Protein AF-A0ABD0N8E6-F1 (afdb_monomer_lite)

Foldseek 3Di:
DKDADPPDDDLVQFKWWCFAPQDTFGWDDDPRMTDTDDDDPVSCCVQCPPVAQKDWTWTFIARPVPRDTDDTDIDMDGDPVRDDD

InterPro domains:
  IPR013783 Immunoglobulin-like fold [G3DSA:2.60.40.10] (1-81)
  IPR031148 Plexin family [PTHR22625] (2-84)
  IPR041019 Plexin, TIG domain 1 [PF17960] (2-78)

pLDDT: mean 94.11, std 5.07, range [68.75, 98.56]

Sequence (85 aa):
MVLQAQNVPSLAAGVNCSFEDYTETEGHIMGGRIYCLSPSAREIAPITRNQGDKRVVKLYLKSKETGKKFASVDFVFYNCSVHQS

Structure (mmCIF, N/CA/C/O backbone):
data_AF-A0ABD0N8E6-F1
#
_entry.id   AF-A0ABD0N8E6-F1
#
loop_
_atom_site.group_PDB
_atom_site.id
_atom_site.type_symbol
_atom_site.label_atom_id
_atom_site.label_alt_id
_atom_site.label_comp_id
_atom_site.label_asym_id
_atom_site.label_entity_id
_atom_site.label_seq_id
_atom_site.pdbx_PDB_ins_code
_atom_site.Cartn_x
_atom_site.Cartn_y
_atom_site.Cartn_z
_atom_site.occupancy
_atom_site.B_iso_or_equiv
_atom_site.auth_seq_id
_atom_site.auth_comp_id
_atom_site.auth_asym_id
_atom_site.auth_atom_id
_atom_site.pdbx_PDB_model_num
ATOM 1 N N . MET A 1 1 ? -1.480 -10.883 2.227 1.00 96.12 1 MET A N 1
ATOM 2 C CA . MET A 1 1 ? -2.493 -10.458 1.234 1.00 96.12 1 MET A CA 1
ATOM 3 C C . MET A 1 1 ? -1.958 -10.666 -0.174 1.00 96.12 1 M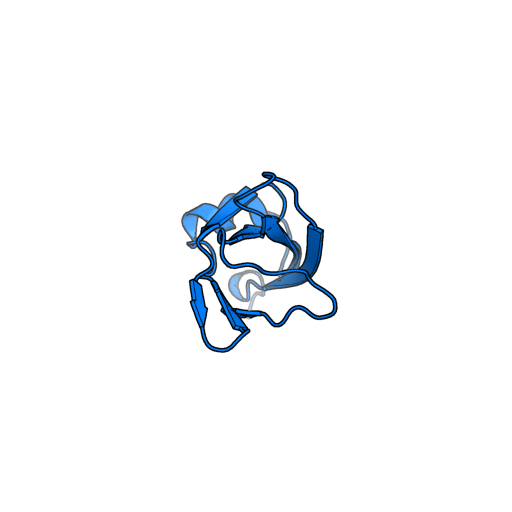ET A C 1
ATOM 5 O O . MET A 1 1 ? -0.743 -10.728 -0.338 1.00 96.12 1 MET A O 1
ATOM 9 N N . VAL A 1 2 ? -2.844 -10.778 -1.165 1.00 97.69 2 VAL A N 1
ATOM 10 C CA . VAL A 1 2 ? -2.481 -10.965 -2.579 1.00 97.69 2 VAL A CA 1
ATOM 11 C C . VAL A 1 2 ? -3.077 -9.822 -3.391 1.00 97.69 2 VAL A C 1
ATOM 13 O O . VAL A 1 2 ? -4.264 -9.538 -3.257 1.00 97.69 2 VAL A O 1
ATOM 16 N N . LEU A 1 3 ? -2.260 -9.177 -4.219 1.00 97.56 3 LEU A N 1
ATOM 17 C CA . LEU A 1 3 ? -2.655 -8.086 -5.101 1.00 97.56 3 LEU A CA 1
ATOM 18 C C . LEU A 1 3 ? -2.477 -8.504 -6.558 1.00 97.56 3 LEU A C 1
ATOM 20 O O . LEU A 1 3 ? -1.516 -9.189 -6.921 1.00 97.56 3 LEU A O 1
ATOM 24 N N . GLN A 1 4 ? -3.402 -8.045 -7.391 1.00 96.25 4 GLN A N 1
ATOM 25 C CA . GLN A 1 4 ? -3.330 -8.162 -8.837 1.00 96.25 4 GLN A CA 1
ATOM 26 C C . GLN A 1 4 ? -3.361 -6.756 -9.425 1.00 96.25 4 GLN A C 1
ATOM 28 O O . GLN A 1 4 ? -4.279 -5.986 -9.149 1.00 96.25 4 GLN A O 1
ATOM 33 N N . ALA A 1 5 ? -2.353 -6.432 -10.227 1.00 95.94 5 ALA A N 1
ATOM 34 C CA . ALA A 1 5 ? -2.287 -5.178 -10.957 1.00 95.94 5 ALA A CA 1
ATOM 35 C C . ALA A 1 5 ? -2.502 -5.452 -12.448 1.00 95.94 5 ALA A C 1
ATOM 37 O O . ALA A 1 5 ? -2.011 -6.446 -12.982 1.00 95.94 5 ALA A O 1
ATOM 38 N N . GLN A 1 6 ? -3.255 -4.578 -13.106 1.00 95.94 6 GLN A N 1
ATOM 39 C CA . GLN A 1 6 ? -3.516 -4.637 -14.542 1.00 95.94 6 GLN A CA 1
ATOM 40 C C . GLN A 1 6 ? -2.898 -3.418 -15.217 1.00 95.94 6 GLN A C 1
ATOM 42 O O . GLN A 1 6 ? -2.764 -2.371 -14.587 1.00 95.94 6 GLN A O 1
ATOM 47 N N . ASN A 1 7 ? -2.551 -3.550 -16.499 1.00 96.06 7 ASN A N 1
ATOM 48 C CA . ASN A 1 7 ? -1.990 -2.464 -17.311 1.00 96.06 7 ASN A CA 1
ATOM 49 C C . ASN A 1 7 ? -0.708 -1.859 -16.709 1.00 96.06 7 ASN A C 1
ATOM 51 O O . ASN A 1 7 ? -0.473 -0.656 -16.797 1.00 96.06 7 ASN A O 1
ATOM 55 N N . VAL A 1 8 ? 0.113 -2.702 -16.076 1.00 95.69 8 VAL A N 1
ATOM 56 C CA . VAL A 1 8 ? 1.403 -2.318 -15.495 1.00 95.69 8 VAL A CA 1
ATOM 57 C C . VAL A 1 8 ? 2.555 -2.827 -16.362 1.00 95.69 8 VAL A C 1
ATOM 59 O O . VAL A 1 8 ? 2.430 -3.897 -16.963 1.00 95.69 8 VAL A O 1
ATOM 62 N N . PRO A 1 9 ? 3.681 -2.094 -16.431 1.00 94.81 9 PRO A N 1
ATOM 63 C CA . PRO A 1 9 ? 4.899 -2.606 -17.045 1.00 94.81 9 PRO A CA 1
ATOM 64 C C . PRO A 1 9 ? 5.492 -3.755 -16.212 1.00 94.81 9 PRO A C 1
ATOM 66 O O . PRO A 1 9 ? 4.954 -4.148 -15.173 1.00 94.81 9 PRO A O 1
ATOM 69 N N . SER A 1 10 ? 6.628 -4.296 -16.663 1.00 95.00 10 SER A N 1
ATOM 70 C CA . SER A 1 10 ? 7.363 -5.317 -15.912 1.00 95.00 10 SER A CA 1
ATOM 71 C C . SER A 1 10 ? 7.652 -4.856 -14.481 1.00 95.00 10 SER A C 1
ATOM 73 O O . SER A 1 10 ? 8.162 -3.761 -14.259 1.00 95.00 10 SER A O 1
ATOM 75 N N . LEU A 1 11 ? 7.364 -5.725 -13.512 1.00 95.88 11 LEU A N 1
ATOM 76 C CA . LEU A 1 11 ? 7.646 -5.499 -12.094 1.00 95.88 11 LEU A CA 1
ATOM 77 C C . LEU A 1 11 ? 8.917 -6.230 -11.627 1.00 95.88 11 LEU A C 1
ATOM 79 O O . LEU A 1 11 ? 9.123 -6.389 -10.429 1.00 95.88 11 LEU A O 1
ATOM 83 N N . ALA A 1 12 ? 9.771 -6.694 -12.547 1.00 95.38 12 ALA A N 1
ATOM 84 C CA . ALA A 1 12 ? 10.941 -7.521 -12.230 1.00 95.38 12 ALA A CA 1
ATOM 85 C C . ALA A 1 12 ? 11.953 -6.846 -11.283 1.00 95.38 12 ALA A C 1
ATOM 87 O O . ALA A 1 12 ? 12.591 -7.532 -10.491 1.00 95.38 12 ALA A O 1
ATOM 88 N N . ALA A 1 13 ? 12.058 -5.512 -11.310 1.00 96.69 13 ALA A N 1
ATOM 89 C CA . ALA A 1 13 ? 12.868 -4.747 -10.355 1.00 96.69 13 ALA A CA 1
ATOM 90 C C . ALA A 1 13 ? 12.343 -4.829 -8.903 1.00 96.69 13 ALA A C 1
ATOM 92 O O . ALA A 1 13 ? 13.039 -4.466 -7.956 1.00 96.69 13 ALA A O 1
ATOM 93 N N . GLY A 1 14 ? 11.116 -5.319 -8.723 1.00 97.81 14 GLY A N 1
ATOM 94 C CA . GLY A 1 14 ? 10.451 -5.492 -7.442 1.00 97.81 14 GLY A CA 1
ATOM 95 C C . GLY A 1 14 ? 9.560 -4.315 -7.052 1.00 97.81 14 GLY A C 1
ATOM 96 O O . GLY A 1 14 ? 9.613 -3.215 -7.613 1.00 97.81 14 GLY A O 1
ATOM 97 N N . VAL A 1 15 ? 8.718 -4.565 -6.052 1.00 98.44 15 VAL A N 1
ATOM 98 C CA . VAL A 1 15 ? 7.756 -3.597 -5.518 1.00 98.44 15 VAL A CA 1
ATOM 99 C C . VAL A 1 15 ? 7.700 -3.670 -3.996 1.00 98.44 15 VAL A C 1
ATOM 101 O O . VAL A 1 15 ? 7.937 -4.725 -3.410 1.00 98.44 15 VAL A O 1
ATOM 104 N N . ASN A 1 16 ? 7.336 -2.555 -3.368 1.00 98.50 16 ASN A N 1
ATOM 105 C CA . ASN A 1 16 ? 6.897 -2.515 -1.976 1.00 98.50 16 ASN A CA 1
ATOM 106 C C . ASN A 1 16 ? 5.382 -2.277 -1.920 1.00 98.50 16 ASN A C 1
ATOM 108 O O . ASN A 1 16 ? 4.832 -1.512 -2.717 1.00 98.50 16 ASN A O 1
ATOM 112 N N . CYS A 1 17 ? 4.723 -2.891 -0.942 1.00 98.31 17 CYS A N 1
ATOM 113 C CA . CYS A 1 17 ? 3.362 -2.575 -0.531 1.00 98.31 17 CYS A CA 1
ATOM 114 C C . CYS A 1 17 ? 3.397 -1.509 0.563 1.00 98.31 17 CYS A C 1
ATOM 116 O O . CYS A 1 17 ? 3.892 -1.758 1.660 1.00 98.31 17 CYS A O 1
ATOM 118 N N . SER A 1 18 ? 2.876 -0.326 0.260 1.00 97.81 18 SER A N 1
ATOM 119 C CA . SER A 1 18 ? 2.946 0.862 1.111 1.00 97.81 18 SER A CA 1
ATOM 120 C C . SER A 1 18 ? 1.559 1.195 1.662 1.00 97.81 18 SER A C 1
ATOM 122 O O . SER A 1 18 ? 0.640 1.490 0.901 1.00 97.81 18 SER A O 1
ATOM 124 N N . PHE A 1 19 ? 1.387 1.119 2.980 1.00 96.31 19 PHE A N 1
ATOM 125 C CA . PHE A 1 19 ? 0.136 1.460 3.661 1.00 96.31 19 PHE A CA 1
ATOM 126 C C . PHE A 1 19 ? 0.149 2.960 3.979 1.00 96.31 19 PHE A C 1
ATOM 128 O O . PHE A 1 19 ? 0.731 3.381 4.978 1.00 96.31 19 PHE A O 1
ATOM 135 N N . GLU A 1 20 ? -0.451 3.760 3.093 1.00 93.31 20 GLU A N 1
ATOM 136 C CA . GLU A 1 20 ? -0.293 5.220 3.025 1.00 93.31 20 GLU A CA 1
ATOM 137 C C . GLU A 1 20 ? 1.182 5.620 3.155 1.00 93.31 20 GLU A C 1
ATOM 139 O O . GLU A 1 20 ? 2.003 5.144 2.375 1.00 93.31 20 GLU A O 1
ATOM 144 N N . ASP A 1 21 ? 1.527 6.487 4.100 1.00 92.00 21 ASP A N 1
ATOM 145 C CA . ASP A 1 21 ? 2.903 6.869 4.426 1.00 92.00 21 ASP A CA 1
ATOM 146 C C . ASP A 1 21 ? 3.364 6.263 5.764 1.00 92.00 21 ASP A C 1
ATOM 148 O O . ASP A 1 21 ? 4.395 6.658 6.299 1.00 92.00 21 ASP A O 1
ATOM 152 N N . TYR A 1 22 ? 2.613 5.303 6.321 1.00 92.12 22 TYR A N 1
ATOM 153 C CA . TYR A 1 22 ? 2.887 4.746 7.649 1.00 92.12 22 TYR A CA 1
ATOM 154 C C . TYR A 1 22 ? 3.970 3.671 7.636 1.00 92.12 22 TYR A C 1
ATOM 156 O O . TYR A 1 22 ? 4.856 3.668 8.486 1.00 92.12 22 TYR A O 1
ATOM 164 N N . THR A 1 23 ? 3.874 2.719 6.709 1.00 94.44 23 THR A N 1
ATOM 165 C CA . THR A 1 23 ? 4.789 1.574 6.643 1.00 94.44 23 THR A CA 1
ATOM 166 C C . THR A 1 23 ? 4.822 0.978 5.241 1.00 94.44 23 THR A C 1
ATOM 168 O O . THR A 1 23 ? 3.855 1.062 4.475 1.00 94.44 23 THR A O 1
ATOM 171 N N . GLU A 1 24 ? 5.960 0.380 4.903 1.00 96.56 24 GLU A N 1
ATOM 172 C CA . GLU A 1 24 ? 6.197 -0.331 3.656 1.00 96.56 24 GLU A CA 1
ATOM 173 C C . GLU A 1 24 ? 6.635 -1.760 3.964 1.00 96.56 24 GLU A C 1
ATOM 175 O O . GLU A 1 24 ? 7.501 -1.998 4.801 1.00 96.56 24 GLU A O 1
ATOM 180 N N . THR A 1 25 ? 6.057 -2.714 3.246 1.00 97.06 25 THR A N 1
ATOM 181 C CA . THR A 1 25 ? 6.433 -4.129 3.299 1.00 97.06 25 THR A CA 1
ATOM 182 C C . THR A 1 25 ? 6.932 -4.563 1.931 1.00 97.06 25 THR A C 1
ATOM 184 O O . THR A 1 25 ? 6.483 -4.047 0.904 1.00 97.06 25 THR A O 1
ATOM 187 N N . GLU A 1 26 ? 7.871 -5.502 1.893 1.00 97.94 26 GLU A N 1
ATOM 188 C CA . GLU A 1 26 ? 8.327 -6.063 0.626 1.00 97.94 26 GLU A CA 1
ATOM 189 C C . GLU A 1 26 ? 7.201 -6.859 -0.053 1.00 97.94 26 GLU A C 1
ATOM 191 O O . GLU A 1 26 ? 6.497 -7.643 0.588 1.00 97.94 26 GLU A O 1
ATOM 196 N N . GLY A 1 27 ? 7.028 -6.641 -1.360 1.00 98.12 27 GLY A N 1
ATOM 197 C CA . GLY A 1 27 ? 6.135 -7.431 -2.197 1.00 98.12 27 GLY A CA 1
ATOM 198 C C . GLY A 1 27 ? 6.893 -8.523 -2.944 1.00 98.12 27 GLY A C 1
ATOM 199 O O . GLY A 1 27 ? 7.798 -8.236 -3.728 1.00 98.12 27 GLY A O 1
ATOM 200 N N . HIS A 1 28 ? 6.486 -9.777 -2.757 1.00 97.94 28 HIS A N 1
ATOM 201 C CA . HIS A 1 28 ? 7.016 -10.913 -3.508 1.00 97.94 28 HIS A CA 1
ATOM 202 C C . HIS A 1 28 ? 6.161 -11.185 -4.745 1.00 97.94 28 HIS A C 1
ATOM 204 O O . HIS A 1 28 ? 4.941 -11.317 -4.650 1.00 97.94 28 HIS A O 1
ATOM 210 N N . ILE A 1 29 ? 6.793 -11.273 -5.915 1.00 97.06 29 ILE A N 1
ATOM 211 C CA . ILE A 1 29 ? 6.093 -11.440 -7.192 1.00 97.06 29 ILE A CA 1
ATOM 212 C C . ILE A 1 29 ? 6.176 -12.901 -7.621 1.00 97.06 29 ILE A C 1
ATOM 214 O O . ILE A 1 29 ? 7.263 -13.428 -7.840 1.00 97.06 29 ILE A O 1
ATOM 218 N N . MET A 1 30 ? 5.023 -13.554 -7.768 1.00 95.81 30 MET A N 1
ATOM 219 C CA . MET A 1 30 ? 4.927 -14.946 -8.210 1.00 95.81 30 MET A CA 1
ATOM 220 C C . MET A 1 30 ? 3.723 -15.111 -9.136 1.00 95.81 30 MET A C 1
ATOM 222 O O . MET A 1 30 ? 2.600 -14.768 -8.769 1.00 95.81 30 MET A O 1
ATOM 226 N N . GLY A 1 31 ? 3.946 -15.618 -10.353 1.00 91.31 31 GLY A N 1
ATOM 227 C CA . GLY A 1 31 ? 2.867 -15.871 -11.319 1.00 91.31 31 GLY A CA 1
ATOM 228 C C . GLY A 1 31 ? 2.023 -14.632 -11.658 1.00 91.31 31 GLY A C 1
ATOM 229 O O . GLY A 1 31 ? 0.805 -14.736 -11.770 1.00 91.31 31 GLY A O 1
ATOM 230 N N . GLY A 1 32 ? 2.643 -13.447 -11.741 1.00 89.25 32 GLY A N 1
ATOM 231 C CA . GLY A 1 32 ? 1.949 -12.180 -12.022 1.00 89.25 32 GLY A CA 1
ATOM 232 C C . GLY A 1 32 ? 1.119 -11.619 -10.859 1.00 89.25 32 GLY A C 1
ATOM 233 O O . GLY A 1 32 ? 0.433 -10.612 -11.026 1.00 89.25 32 GLY A O 1
ATOM 234 N N . ARG A 1 33 ? 1.175 -12.244 -9.679 1.00 96.44 33 ARG A N 1
ATOM 235 C CA . ARG A 1 33 ? 0.544 -11.764 -8.444 1.00 96.44 33 ARG A CA 1
ATOM 236 C C . ARG A 1 33 ? 1.595 -11.236 -7.481 1.00 96.44 33 ARG A C 1
ATOM 238 O O . ARG A 1 33 ? 2.732 -11.706 -7.479 1.00 96.44 33 ARG A O 1
ATOM 245 N N . ILE A 1 34 ? 1.194 -10.277 -6.656 1.00 98.38 34 ILE A N 1
ATOM 246 C CA . ILE A 1 34 ? 2.058 -9.633 -5.666 1.00 98.38 34 ILE A CA 1
ATOM 247 C C . ILE A 1 34 ? 1.585 -10.059 -4.278 1.00 98.38 34 ILE A C 1
ATOM 249 O O . ILE A 1 34 ? 0.432 -9.839 -3.910 1.00 98.38 34 ILE A O 1
ATOM 253 N N . TYR A 1 35 ? 2.471 -10.672 -3.507 1.00 98.31 35 TYR A N 1
ATOM 254 C CA . TYR A 1 35 ? 2.216 -11.155 -2.158 1.00 98.31 35 TYR A CA 1
ATOM 255 C C . TYR A 1 35 ? 2.875 -10.210 -1.166 1.00 98.31 35 TYR A C 1
ATOM 257 O O . TYR A 1 35 ? 4.083 -10.006 -1.217 1.00 98.31 35 TYR A O 1
ATOM 265 N N . CYS A 1 36 ? 2.080 -9.652 -0.261 1.00 97.75 36 CYS A N 1
ATOM 266 C CA . CYS A 1 36 ? 2.555 -8.718 0.754 1.00 97.75 36 CYS A CA 1
ATOM 267 C C . CYS A 1 36 ? 2.073 -9.139 2.136 1.00 97.75 36 CYS A C 1
ATOM 269 O O . CYS A 1 36 ? 0.978 -9.697 2.285 1.00 97.75 36 CYS A O 1
ATOM 271 N N . LEU A 1 37 ? 2.871 -8.849 3.154 1.00 97.00 37 LEU A N 1
ATOM 272 C CA . LEU A 1 37 ? 2.447 -8.986 4.542 1.00 97.00 37 LEU A CA 1
ATOM 273 C C . LEU A 1 37 ? 1.642 -7.748 4.951 1.00 97.00 37 LEU A C 1
ATOM 275 O O . LEU A 1 37 ? 1.897 -6.642 4.481 1.00 97.00 37 LEU A O 1
ATOM 279 N N . SER A 1 38 ? 0.631 -7.937 5.797 1.00 94.25 38 SER A N 1
ATOM 280 C CA . SER A 1 38 ? 0.039 -6.801 6.503 1.00 94.25 38 SER A CA 1
ATOM 281 C C . SER A 1 38 ? 1.037 -6.286 7.542 1.00 94.25 38 SER A C 1
ATOM 283 O O . SER A 1 38 ? 1.851 -7.081 8.024 1.00 94.25 38 SER A O 1
ATOM 285 N N . PRO A 1 39 ? 0.962 -5.011 7.951 1.00 94.56 39 PRO A N 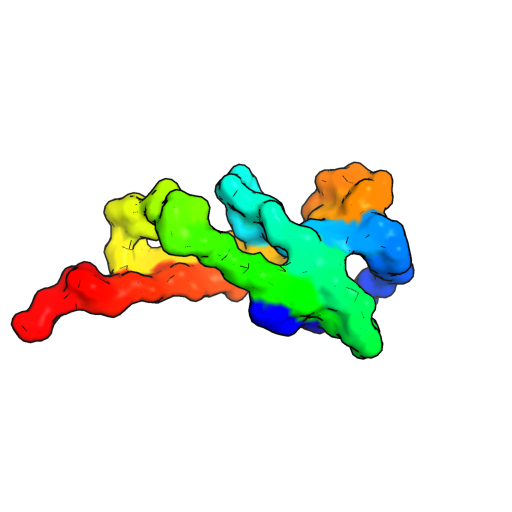1
ATOM 286 C CA . PRO A 1 39 ? 1.828 -4.514 9.003 1.00 94.56 39 PRO A CA 1
ATOM 287 C C . PRO A 1 39 ? 1.529 -5.227 10.321 1.00 94.56 39 PRO A C 1
ATOM 289 O O . PRO A 1 39 ? 0.444 -5.782 10.527 1.00 94.56 39 PRO A O 1
ATOM 292 N N . SER A 1 40 ? 2.494 -5.212 11.229 1.00 93.25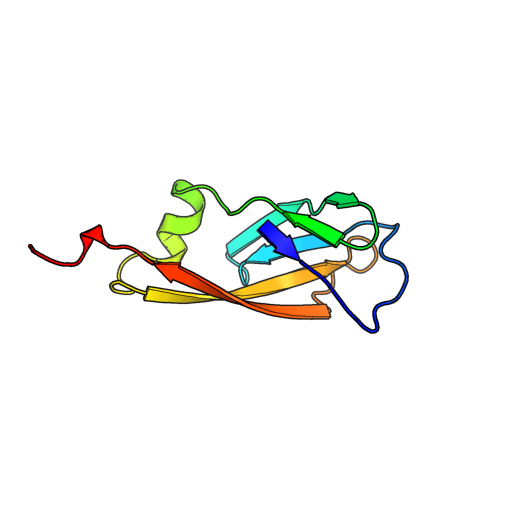 40 SER A N 1
ATOM 293 C CA . SER A 1 40 ? 2.310 -5.742 12.576 1.00 93.25 40 SER A CA 1
ATOM 294 C C . SER A 1 40 ? 1.323 -4.892 13.382 1.00 93.25 40 SER A C 1
ATOM 296 O O . SER A 1 40 ? 1.123 -3.708 13.112 1.00 93.25 40 SER A O 1
ATOM 298 N N . ALA A 1 41 ? 0.754 -5.452 14.453 1.00 88.50 41 ALA A N 1
ATOM 299 C CA . ALA A 1 41 ? -0.123 -4.697 15.354 1.00 88.50 41 ALA A CA 1
ATOM 300 C C . ALA A 1 41 ? 0.546 -3.423 15.917 1.00 88.50 41 ALA A C 1
ATOM 302 O O . ALA A 1 41 ? -0.126 -2.415 16.126 1.00 88.50 41 ALA A O 1
ATOM 303 N N . ARG A 1 42 ? 1.874 -3.445 16.119 1.00 90.50 42 ARG A N 1
ATOM 304 C CA . ARG A 1 42 ? 2.649 -2.278 16.577 1.00 90.50 42 ARG A CA 1
ATOM 305 C C . ARG A 1 42 ? 2.703 -1.171 15.523 1.00 90.50 42 ARG A C 1
ATOM 307 O O . ARG A 1 42 ? 2.580 -0.005 15.877 1.00 90.50 42 ARG A O 1
ATOM 314 N N . GLU A 1 43 ? 2.847 -1.532 14.252 1.00 91.31 43 GLU A N 1
ATOM 315 C CA . GLU A 1 43 ? 2.850 -0.583 13.131 1.00 91.31 43 GLU A CA 1
ATOM 316 C C . GLU A 1 43 ? 1.443 -0.080 12.790 1.00 91.31 43 GLU A C 1
ATOM 318 O O . GLU A 1 43 ? 1.289 1.051 12.341 1.00 91.31 43 GLU A O 1
ATOM 323 N N . ILE A 1 44 ? 0.408 -0.889 13.042 1.00 86.62 44 ILE A N 1
ATOM 324 C CA . ILE A 1 44 ? -0.999 -0.509 12.845 1.00 86.62 44 ILE A CA 1
ATOM 325 C C . ILE A 1 44 ? -1.486 0.441 13.947 1.00 86.62 44 ILE A C 1
ATOM 327 O O . ILE A 1 44 ? -2.325 1.297 13.677 1.00 86.62 44 ILE A O 1
ATOM 331 N N . ALA A 1 45 ? -0.973 0.332 15.177 1.00 86.25 45 ALA A N 1
ATOM 332 C CA . ALA A 1 45 ? -1.410 1.151 16.310 1.00 86.25 45 ALA A CA 1
ATOM 333 C C . ALA A 1 45 ? -1.493 2.669 16.012 1.00 86.25 45 ALA A C 1
ATOM 335 O O . ALA A 1 45 ? -2.543 3.249 16.284 1.00 86.25 45 ALA A O 1
ATOM 336 N N . PRO A 1 46 ? -0.476 3.340 15.429 1.00 85.06 46 PRO A N 1
ATOM 337 C CA . PRO A 1 46 ? -0.586 4.759 15.072 1.00 85.06 46 PRO A CA 1
ATOM 338 C C . PRO A 1 46 ? -1.611 5.049 13.961 1.00 85.06 46 PRO A C 1
ATOM 340 O O . PRO A 1 46 ? -2.089 6.175 13.866 1.00 85.06 46 PRO A O 1
ATOM 343 N N . ILE A 1 47 ? -1.966 4.056 13.142 1.00 82.50 47 ILE A N 1
ATOM 344 C CA . ILE A 1 47 ? -2.926 4.179 12.035 1.00 82.50 47 ILE A CA 1
ATOM 345 C C . ILE A 1 47 ? -4.366 4.176 12.555 1.00 82.50 47 ILE A C 1
ATOM 347 O O . ILE A 1 47 ? -5.207 4.918 12.051 1.00 82.50 47 ILE A O 1
ATOM 351 N N . THR A 1 48 ? -4.665 3.323 13.540 1.00 88.12 48 THR A N 1
ATOM 352 C CA . THR A 1 48 ? -6.037 3.039 13.998 1.00 88.12 48 THR A CA 1
ATOM 353 C C . THR A 1 48 ? -6.387 3.669 15.342 1.00 88.12 48 THR A C 1
ATOM 355 O O . THR A 1 48 ? -7.564 3.713 15.709 1.00 88.12 48 THR A O 1
ATOM 358 N N . ARG A 1 49 ? -5.402 4.176 16.095 1.00 86.44 49 ARG A N 1
ATOM 359 C CA . ARG A 1 49 ? -5.649 4.794 17.401 1.00 86.44 49 ARG A CA 1
ATOM 360 C C . ARG A 1 49 ? -6.640 5.950 17.269 1.00 86.44 49 ARG A C 1
ATOM 362 O O . ARG A 1 49 ? -6.427 6.879 16.496 1.00 86.44 49 ARG A O 1
ATOM 369 N N . ASN A 1 50 ? -7.702 5.893 18.070 1.00 85.56 50 ASN A N 1
ATOM 370 C CA . ASN A 1 50 ? -8.790 6.875 18.107 1.00 85.56 50 ASN A CA 1
ATOM 371 C C . ASN A 1 50 ? -9.587 7.010 16.789 1.00 85.56 50 ASN A C 1
ATOM 373 O O . ASN A 1 50 ? -10.276 8.007 16.610 1.00 85.56 50 ASN A O 1
ATOM 377 N N . GLN A 1 51 ? -9.519 6.028 15.881 1.00 85.62 51 GLN A N 1
ATOM 378 C CA . GLN A 1 51 ? -10.242 6.043 14.596 1.00 85.62 51 GLN A CA 1
ATOM 379 C C . GLN A 1 51 ? -11.572 5.265 14.627 1.00 85.62 51 GLN A C 1
ATOM 381 O O . GLN A 1 51 ? -12.158 5.008 13.581 1.00 85.62 51 GLN A O 1
ATOM 386 N N . GLY A 1 52 ? -12.054 4.873 15.810 1.00 89.00 52 GLY A N 1
ATOM 387 C CA . GLY A 1 52 ? -13.259 4.053 15.952 1.00 89.00 52 GLY A CA 1
ATOM 388 C C . GLY A 1 52 ? -13.026 2.581 15.602 1.00 89.00 52 GLY A C 1
ATOM 389 O O . GLY A 1 52 ? -11.936 2.044 15.803 1.00 89.00 52 GLY A O 1
ATOM 390 N N . ASP A 1 53 ? -14.076 1.924 15.116 1.00 92.00 53 ASP A N 1
ATOM 391 C CA . ASP A 1 53 ? -14.074 0.509 14.740 1.00 92.00 53 ASP A CA 1
ATOM 392 C C . ASP A 1 53 ? -13.439 0.273 13.369 1.00 92.00 53 ASP A C 1
ATOM 394 O O . ASP A 1 53 ? -12.857 -0.781 13.139 1.00 92.00 53 ASP A O 1
ATOM 398 N N . LYS A 1 54 ? -13.497 1.252 12.462 1.00 93.81 54 LYS A N 1
ATOM 399 C CA . LYS A 1 54 ? -13.030 1.123 11.083 1.00 93.81 54 LYS A CA 1
ATOM 400 C C . LYS A 1 54 ? -12.132 2.283 10.668 1.00 93.81 54 LYS A C 1
ATOM 402 O O . LYS A 1 54 ? -12.535 3.439 10.680 1.00 93.81 54 LYS A O 1
ATOM 407 N N . ARG A 1 55 ? -10.961 1.954 10.118 1.00 94.44 55 ARG A N 1
ATOM 408 C CA . ARG A 1 55 ? -10.080 2.897 9.419 1.00 94.44 55 ARG A CA 1
ATOM 409 C C . ARG A 1 55 ? -9.782 2.391 8.011 1.00 94.44 55 ARG A C 1
ATOM 411 O O . ARG A 1 55 ? -9.223 1.311 7.841 1.00 94.44 55 ARG A O 1
ATOM 418 N N . VAL A 1 56 ? -10.141 3.179 6.999 1.00 95.50 56 VAL A N 1
ATOM 419 C CA . VAL A 1 56 ? -9.796 2.911 5.591 1.00 95.50 56 VAL A CA 1
ATOM 420 C C . VAL A 1 56 ? -8.512 3.648 5.248 1.00 95.50 56 VAL A C 1
ATOM 422 O O . VAL A 1 56 ? -8.488 4.862 5.390 1.00 95.50 56 VAL A O 1
ATOM 425 N N . VAL A 1 57 ? -7.480 2.953 4.782 1.00 95.31 57 VAL A N 1
ATOM 426 C CA . VAL A 1 57 ? -6.240 3.555 4.275 1.00 95.31 57 VAL A CA 1
ATOM 427 C C . VAL A 1 57 ? -6.031 3.219 2.806 1.00 95.31 57 VAL A C 1
ATOM 429 O O . VAL A 1 57 ? -6.532 2.207 2.316 1.00 95.31 57 VAL A O 1
ATOM 432 N N . LYS A 1 58 ? -5.238 4.022 2.101 1.00 97.62 58 LYS A N 1
ATOM 433 C CA . LYS A 1 58 ? -4.749 3.648 0.768 1.00 97.62 58 LYS A CA 1
ATOM 434 C C . LYS A 1 58 ? -3.575 2.673 0.868 1.00 97.62 58 LYS A C 1
ATOM 436 O O . LYS A 1 58 ? -2.518 3.019 1.386 1.00 97.62 5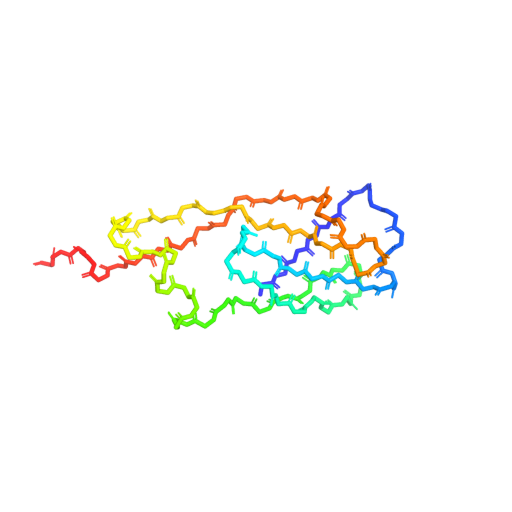8 LYS A O 1
ATOM 441 N N . LEU A 1 59 ? -3.727 1.477 0.309 1.00 98.00 59 LEU A N 1
ATOM 442 C CA . LEU A 1 59 ? -2.617 0.562 0.050 1.00 98.00 59 LEU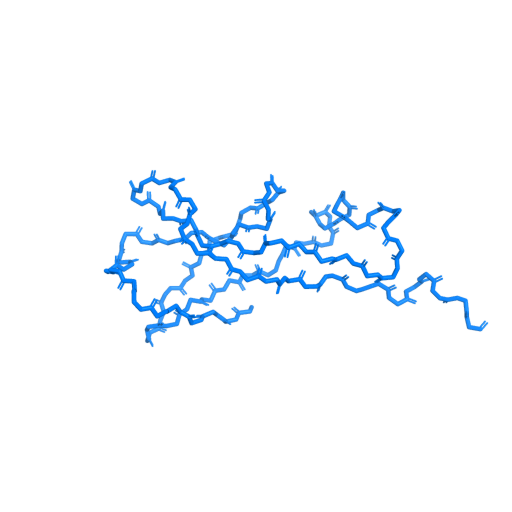 A CA 1
ATOM 443 C C . LEU A 1 59 ? -2.068 0.832 -1.350 1.00 98.00 59 LEU A C 1
ATOM 445 O O . LEU A 1 59 ? -2.775 0.634 -2.335 1.00 98.00 59 LEU A O 1
ATOM 449 N N . TYR A 1 60 ? -0.815 1.259 -1.431 1.00 98.56 60 TYR A N 1
ATOM 450 C CA . TYR A 1 60 ? -0.106 1.550 -2.669 1.00 98.56 60 TYR A CA 1
ATOM 451 C C . TYR A 1 60 ? 0.855 0.431 -3.067 1.00 98.56 60 TYR A C 1
ATOM 453 O O . TYR A 1 60 ? 1.486 -0.198 -2.218 1.00 98.56 60 TYR A O 1
ATOM 461 N N . LEU A 1 61 ? 1.056 0.272 -4.375 1.00 98.44 61 LEU A N 1
ATOM 462 C CA . LEU A 1 61 ? 2.260 -0.348 -4.923 1.00 98.44 61 LEU A CA 1
ATOM 463 C C . LEU A 1 61 ? 3.299 0.737 -5.210 1.00 98.44 61 LEU A C 1
ATOM 465 O O . LEU A 1 61 ? 3.012 1.712 -5.913 1.00 98.44 61 LEU A O 1
ATOM 469 N N . LYS A 1 62 ? 4.509 0.556 -4.679 1.00 98.56 62 LYS A N 1
ATOM 470 C CA . LYS A 1 62 ? 5.665 1.427 -4.902 1.00 98.56 62 LYS A CA 1
ATOM 471 C C . LYS A 1 62 ? 6.734 0.670 -5.680 1.00 98.56 62 LYS A C 1
ATOM 473 O O . LYS A 1 62 ? 7.168 -0.398 -5.257 1.00 98.56 62 LYS A O 1
ATOM 478 N N . SER A 1 63 ? 7.147 1.214 -6.818 1.00 98.31 63 SER A N 1
ATOM 479 C CA . SER A 1 63 ? 8.205 0.635 -7.653 1.00 98.31 63 SER A CA 1
ATOM 480 C C . SER A 1 63 ? 9.557 0.748 -6.942 1.00 98.31 63 SER A C 1
ATOM 482 O O . SER A 1 63 ? 9.917 1.840 -6.499 1.00 98.31 63 SER A O 1
ATOM 484 N N . LYS A 1 64 ? 10.317 -0.353 -6.845 1.00 98.31 64 LYS A N 1
ATOM 485 C CA . LYS A 1 64 ? 11.697 -0.310 -6.325 1.00 98.31 64 LYS A CA 1
ATOM 486 C C . LYS A 1 64 ? 12.669 0.366 -7.300 1.00 98.31 64 LYS A C 1
ATOM 488 O O . LYS A 1 64 ? 13.659 0.932 -6.859 1.00 98.31 64 LYS A O 1
ATOM 493 N N . GLU A 1 65 ? 12.362 0.355 -8.596 1.00 98.06 65 GLU A N 1
ATOM 494 C CA . GLU A 1 65 ? 13.167 1.000 -9.643 1.00 98.06 65 GLU A CA 1
ATOM 495 C C . GLU A 1 65 ? 13.114 2.531 -9.559 1.00 98.06 65 GLU A C 1
ATOM 497 O O . GLU A 1 65 ? 14.135 3.201 -9.662 1.00 98.06 65 GLU A O 1
ATOM 502 N N . THR A 1 66 ? 11.919 3.093 -9.354 1.00 98.06 66 THR A N 1
ATOM 503 C CA . THR A 1 66 ? 11.699 4.553 -9.408 1.00 98.06 66 THR A CA 1
ATOM 504 C C . THR A 1 66 ? 11.439 5.187 -8.044 1.00 98.06 66 THR A C 1
ATOM 506 O O . THR A 1 66 ? 11.438 6.411 -7.913 1.00 98.06 66 THR A O 1
ATOM 509 N N . GLY A 1 67 ? 11.126 4.377 -7.029 1.00 98.00 67 GLY A N 1
ATOM 510 C CA . GLY A 1 67 ? 10.664 4.845 -5.724 1.00 98.00 67 GLY A CA 1
ATOM 511 C C . GLY A 1 67 ? 9.266 5.478 -5.737 1.00 98.00 67 GLY A C 1
ATOM 512 O O . GLY A 1 67 ? 8.835 6.010 -4.713 1.00 98.00 67 GLY A O 1
ATOM 513 N N . LYS A 1 68 ? 8.538 5.451 -6.862 1.00 98.12 68 LYS A N 1
ATOM 514 C CA . LYS A 1 68 ? 7.221 6.092 -7.000 1.00 98.12 68 LYS A CA 1
ATOM 515 C C . LYS A 1 68 ? 6.080 5.131 -6.669 1.00 98.12 68 LYS A C 1
ATOM 517 O O . LYS A 1 68 ? 6.100 3.964 -7.065 1.00 98.12 68 LYS A O 1
ATOM 522 N N . LYS A 1 69 ? 5.061 5.646 -5.973 1.00 98.19 69 LYS A N 1
ATOM 523 C CA . LYS A 1 69 ? 3.758 4.987 -5.803 1.00 98.19 69 LYS A CA 1
ATOM 524 C C . LYS A 1 69 ? 2.963 5.153 -7.098 1.00 98.19 69 LYS A C 1
ATOM 526 O O . LYS A 1 69 ? 2.834 6.281 -7.566 1.00 98.19 69 LYS A O 1
ATOM 531 N N . PHE A 1 70 ? 2.467 4.064 -7.682 1.00 97.25 70 PHE A N 1
ATOM 532 C CA . PHE A 1 70 ? 1.878 4.099 -9.034 1.00 97.25 70 PHE A CA 1
ATOM 533 C C . PHE A 1 70 ? 0.473 3.491 -9.144 1.00 97.25 70 PHE A C 1
ATOM 535 O O . PHE A 1 70 ? -0.233 3.766 -10.107 1.00 97.25 70 PHE A O 1
ATOM 542 N N . ALA A 1 71 ? 0.046 2.687 -8.171 1.00 97.62 71 ALA A N 1
ATOM 543 C CA . ALA A 1 71 ? -1.301 2.123 -8.106 1.00 97.62 71 ALA A CA 1
ATOM 544 C C . ALA A 1 71 ? -1.753 2.047 -6.648 1.00 97.62 71 ALA A C 1
ATOM 546 O O . ALA A 1 71 ? -0.902 1.935 -5.761 1.00 97.62 71 ALA A O 1
ATOM 547 N N . SER A 1 72 ? -3.063 2.091 -6.396 1.00 97.94 72 SER A N 1
ATOM 548 C CA . SER A 1 72 ? -3.606 1.940 -5.047 1.00 97.94 72 SER A CA 1
ATOM 549 C C . SER A 1 72 ? -4.993 1.317 -4.996 1.00 97.94 72 SER A C 1
ATOM 551 O O . SER A 1 72 ? -5.736 1.326 -5.975 1.00 97.94 72 SER A O 1
ATOM 553 N N . VAL A 1 73 ? -5.327 0.788 -3.823 1.00 97.88 73 VAL A N 1
ATOM 554 C CA . VAL A 1 73 ? -6.657 0.294 -3.457 1.00 97.88 73 VAL A CA 1
ATOM 555 C C . VAL A 1 73 ? -7.002 0.746 -2.041 1.00 97.88 73 VAL A C 1
ATOM 557 O O . VAL A 1 73 ? -6.110 1.057 -1.246 1.00 97.88 73 VAL A O 1
ATOM 560 N N . ASP A 1 74 ? -8.290 0.770 -1.713 1.00 97.88 74 ASP A N 1
ATOM 561 C CA . ASP A 1 74 ? -8.729 0.974 -0.333 1.00 97.88 74 ASP A CA 1
ATOM 562 C C . ASP A 1 74 ? -8.498 -0.303 0.482 1.00 97.88 74 ASP A C 1
ATOM 564 O O . ASP A 1 74 ? -8.881 -1.400 0.075 1.00 97.88 74 ASP A O 1
ATOM 568 N N . PHE A 1 75 ? -7.874 -0.153 1.647 1.00 96.38 75 PHE A N 1
ATOM 569 C CA . PHE A 1 75 ? -7.600 -1.227 2.590 1.00 96.38 75 PHE A CA 1
ATOM 570 C C . PHE A 1 75 ? -8.205 -0.882 3.948 1.00 96.38 75 PHE A C 1
ATOM 572 O O . PHE A 1 75 ? -8.029 0.223 4.457 1.00 96.38 75 PHE A O 1
ATOM 579 N N . VAL A 1 76 ? -8.932 -1.822 4.545 1.00 95.81 76 VAL A N 1
ATOM 580 C CA . VAL A 1 76 ? -9.680 -1.581 5.780 1.00 95.81 76 VAL A CA 1
ATOM 581 C C . VAL A 1 76 ? -8.988 -2.255 6.956 1.00 95.81 76 VAL A C 1
ATOM 583 O O . VAL A 1 76 ? -8.843 -3.474 6.977 1.00 95.81 76 VAL A O 1
ATOM 586 N N . PHE A 1 77 ? -8.637 -1.466 7.966 1.00 94.62 77 PHE A N 1
ATOM 587 C CA . PHE A 1 77 ? -8.379 -1.965 9.310 1.00 94.62 77 PHE A CA 1
ATOM 588 C C . PHE A 1 77 ? -9.671 -1.887 10.118 1.00 94.62 77 PHE A C 1
ATOM 590 O O . PHE A 1 77 ? -10.284 -0.822 10.205 1.00 94.62 77 PHE A O 1
ATOM 597 N N . TYR A 1 78 ? -10.079 -3.014 10.695 1.00 93.38 78 TYR A N 1
ATOM 598 C CA . TYR A 1 78 ? -11.265 -3.109 11.537 1.00 93.38 78 TYR A CA 1
ATOM 599 C C . TYR A 1 78 ? -10.881 -3.612 12.930 1.00 93.38 78 TYR A C 1
ATOM 601 O O . TYR A 1 78 ? -10.107 -4.562 13.054 1.00 93.38 78 TYR A O 1
ATOM 609 N N . ASN A 1 79 ? -11.397 -2.963 13.970 1.00 91.00 79 ASN A N 1
ATOM 610 C CA . ASN A 1 79 ? -11.130 -3.264 15.365 1.00 91.00 79 ASN A CA 1
ATOM 611 C C . ASN 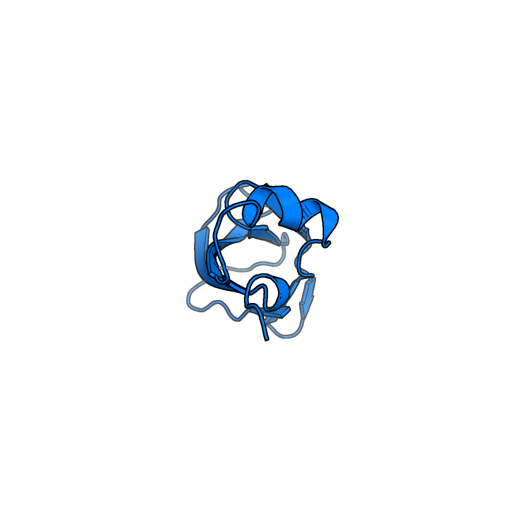A 1 79 ? -12.441 -3.524 16.118 1.00 91.00 79 ASN A C 1
ATOM 613 O O . ASN A 1 79 ? -13.086 -2.592 16.586 1.00 91.00 79 ASN A O 1
ATOM 617 N N . CYS A 1 80 ? -12.786 -4.798 16.313 1.00 91.12 80 CYS A N 1
ATOM 618 C CA . CYS A 1 80 ? -14.011 -5.186 17.017 1.00 91.12 80 CYS A CA 1
ATOM 619 C C . CYS A 1 80 ? -14.024 -4.799 18.509 1.00 91.12 80 CYS A C 1
ATOM 621 O O . CYS A 1 80 ? -15.095 -4.697 19.096 1.00 91.12 80 CYS A O 1
ATOM 623 N N . SER A 1 81 ? -12.857 -4.602 19.140 1.00 88.56 81 SER A N 1
ATOM 624 C CA . SER A 1 81 ? -12.747 -4.393 20.599 1.00 88.56 81 SER A CA 1
ATOM 625 C C . SER A 1 81 ? -13.328 -3.070 21.102 1.00 88.56 81 SER A C 1
ATOM 627 O O . SER A 1 81 ? -13.499 -2.899 22.305 1.00 88.56 81 SER A O 1
ATOM 629 N N . VAL A 1 82 ? -13.622 -2.129 20.201 1.00 88.25 82 VAL A N 1
ATOM 630 C CA . VAL A 1 82 ? -14.224 -0.841 20.575 1.00 88.25 82 VAL A CA 1
ATOM 631 C C . VAL A 1 82 ? -15.729 -0.944 20.816 1.00 88.25 82 VAL A C 1
ATOM 633 O O . VAL A 1 82 ? -16.309 -0.042 21.416 1.00 88.25 82 VAL A O 1
ATOM 636 N N . HIS A 1 83 ? -16.372 -2.017 20.350 1.00 87.44 83 HIS A N 1
ATOM 637 C CA . HIS A 1 83 ? -17.787 -2.250 20.597 1.00 87.44 83 HIS A CA 1
ATOM 638 C C . HIS A 1 83 ? -17.956 -2.884 21.981 1.00 87.44 83 HIS A C 1
ATOM 640 O O . HIS A 1 83 ? -17.383 -3.936 22.263 1.00 87.44 83 HIS A O 1
ATOM 646 N N . GLN A 1 84 ? -18.732 -2.235 22.851 1.00 81.75 84 GLN A N 1
ATOM 647 C CA . GLN A 1 84 ? -19.154 -2.836 24.116 1.00 81.75 84 GLN A CA 1
ATOM 648 C C . GLN A 1 84 ? -20.204 -3.909 23.810 1.00 81.75 84 GLN A C 1
ATOM 650 O O . GLN A 1 84 ? -21.146 -3.641 23.061 1.00 81.75 84 GLN A O 1
ATOM 655 N N . SER A 1 85 ? -19.993 -5.119 24.336 1.00 68.75 85 SER A N 1
ATOM 656 C CA . SER A 1 85 ? -20.984 -6.200 24.290 1.00 68.75 85 SER A CA 1
ATOM 657 C C . SER A 1 85 ? -22.103 -5.978 25.296 1.00 68.75 85 SER A C 1
ATOM 659 O O . SER A 1 85 ? -21.852 -5.315 26.326 1.00 68.75 85 SER A O 1
#

Secondary structure (DSSP, 8-state):
-EE---S----TT-EEEEETTTEEEEEEEETTEEEEPPPPHHHHHHHHTTS-SEEEEEEEEEETTT--EEEEEEEEEE-GGGS--

Organism: Cirrhinus mrigala (NCBI:txid683832)

Radius of gyration: 14.33 Å; chains: 1; bounding box: 34×23×42 Å